Protein AF-A0A943LI10-F1 (afdb_monomer_lite)

Sequence (57 aa):
MGRYISGMVAGLAVGATIGMIVMPQLDRKTQKKIKKAGYKLLNFAEESYGDIIDFIN

Secondary structure (DSSP, 8-state):
-HHHHHHHHHHHHHHHHHHHHHGGGS-HHHHHHHHHHHHHHHHHHHHHHHHHHHHH-

pLDDT: mean 83.61, std 10.87, range [53.16, 95.25]

Foldseek 3Di:
DVVVVVVVVVVVVVVVVVCVVCLVVDDPVVNVVVVVVVVVVVVVCVVVVVVVVVVVD

Structure (mmCIF, N/CA/C/O backbone):
data_AF-A0A943LI10-F1
#
_entry.id   AF-A0A943LI10-F1
#
loop_
_atom_site.group_PDB
_atom_site.id
_atom_site.type_symbol
_atom_site.label_atom_id
_atom_site.label_alt_id
_atom_site.label_comp_id
_atom_site.label_asym_id
_atom_site.label_entity_id
_atom_site.label_seq_id
_atom_site.pdbx_PDB_ins_code
_atom_site.Cartn_x
_atom_site.Cartn_y
_atom_site.Cartn_z
_atom_site.occupancy
_atom_site.B_iso_or_equiv
_atom_site.auth_seq_id
_atom_site.auth_comp_id
_atom_site.auth_asym_id
_atom_site.auth_atom_id
_atom_site.pdbx_PDB_model_num
ATOM 1 N N . MET A 1 1 ? 11.574 5.061 -21.101 1.00 60.03 1 MET A N 1
ATOM 2 C CA . MET A 1 1 ? 10.702 5.632 -20.046 1.00 60.03 1 MET A CA 1
ATOM 3 C C . MET A 1 1 ? 9.208 5.637 -20.387 1.00 60.03 1 MET A C 1
ATOM 5 O O . MET A 1 1 ? 8.448 5.094 -19.600 1.00 60.03 1 MET A O 1
ATOM 9 N N . GLY A 1 2 ? 8.754 6.155 -21.540 1.00 69.75 2 GLY A N 1
ATOM 10 C CA . GLY A 1 2 ? 7.312 6.339 -21.821 1.00 69.75 2 GLY A CA 1
ATOM 11 C C . GLY A 1 2 ? 6.411 5.093 -21.709 1.00 69.75 2 GLY A C 1
ATOM 12 O O . GLY A 1 2 ? 5.327 5.179 -21.142 1.00 69.75 2 GLY A O 1
ATOM 13 N N . ARG A 1 3 ? 6.864 3.913 -22.164 1.00 78.38 3 ARG A N 1
ATOM 14 C CA . ARG A 1 3 ? 6.087 2.656 -22.044 1.00 78.38 3 ARG A CA 1
ATOM 15 C C . ARG A 1 3 ? 5.971 2.162 -20.596 1.00 78.38 3 ARG A C 1
ATOM 17 O O . ARG A 1 3 ? 4.928 1.647 -20.218 1.00 78.38 3 ARG A O 1
ATOM 24 N N . TYR A 1 4 ? 7.011 2.366 -19.785 1.00 79.00 4 TYR A N 1
ATOM 25 C CA . TYR A 1 4 ? 7.005 2.013 -18.362 1.00 79.00 4 TYR A CA 1
ATOM 26 C C . TYR A 1 4 ? 6.063 2.920 -17.566 1.00 79.00 4 TYR A C 1
ATOM 28 O O . TYR A 1 4 ? 5.245 2.426 -16.796 1.00 79.00 4 TYR A O 1
ATOM 36 N N . ILE A 1 5 ? 6.113 4.233 -17.816 1.00 83.31 5 ILE A N 1
ATOM 37 C CA . ILE A 1 5 ? 5.198 5.208 -17.202 1.00 83.31 5 ILE A CA 1
ATOM 38 C C . ILE A 1 5 ? 3.755 4.905 -17.617 1.00 83.31 5 ILE A C 1
ATOM 40 O O . ILE A 1 5 ? 2.867 4.861 -16.774 1.00 83.31 5 I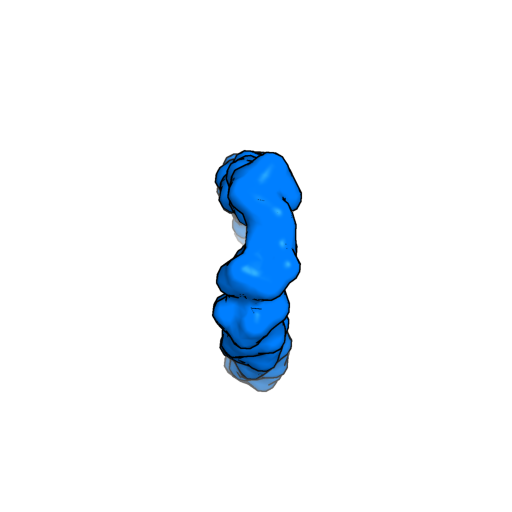LE A O 1
ATOM 44 N N . SER A 1 6 ? 3.523 4.618 -18.901 1.00 81.44 6 SER A N 1
ATOM 45 C CA . SER A 1 6 ? 2.199 4.248 -19.407 1.00 81.44 6 SER A CA 1
ATOM 46 C C . SER A 1 6 ? 1.650 2.981 -18.738 1.00 81.44 6 SER A C 1
ATOM 48 O O . SER A 1 6 ? 0.493 2.975 -18.322 1.00 81.44 6 SER A O 1
ATOM 50 N N . GLY A 1 7 ? 2.476 1.945 -18.551 1.00 89.38 7 GLY A N 1
ATOM 51 C CA . GLY A 1 7 ? 2.085 0.734 -17.822 1.00 89.38 7 GLY A CA 1
ATOM 52 C C . GLY A 1 7 ? 1.776 0.990 -16.343 1.00 89.38 7 GLY A C 1
ATOM 53 O O . GLY A 1 7 ? 0.806 0.451 -15.814 1.00 89.38 7 GLY A O 1
ATOM 54 N N . MET A 1 8 ? 2.547 1.861 -15.688 1.00 86.31 8 MET A N 1
ATOM 55 C CA . MET A 1 8 ? 2.321 2.247 -14.293 1.00 86.31 8 MET A CA 1
ATOM 56 C C . MET A 1 8 ? 1.016 3.036 -14.124 1.00 86.31 8 MET A C 1
ATOM 58 O O . MET A 1 8 ? 0.215 2.717 -13.249 1.00 86.31 8 MET A O 1
ATOM 62 N N . VAL A 1 9 ? 0.757 4.009 -15.004 1.00 88.69 9 VAL A N 1
ATOM 63 C CA . VAL A 1 9 ? -0.496 4.783 -15.023 1.00 88.69 9 VAL A CA 1
ATOM 64 C C . VAL A 1 9 ? -1.697 3.873 -15.278 1.00 88.69 9 VAL A C 1
ATOM 66 O O . VAL A 1 9 ? -2.704 3.986 -14.581 1.00 88.69 9 VAL A O 1
ATOM 69 N N . ALA A 1 10 ? -1.588 2.932 -16.219 1.00 91.88 10 ALA A N 1
ATOM 70 C CA . ALA A 1 10 ? -2.639 1.950 -16.470 1.00 91.88 10 ALA A CA 1
ATOM 71 C C . ALA A 1 10 ? -2.905 1.067 -15.236 1.00 91.88 10 ALA A C 1
ATOM 73 O O . ALA A 1 10 ? -4.060 0.862 -14.864 1.00 91.88 10 ALA A O 1
ATOM 74 N N . GLY A 1 11 ? -1.851 0.602 -14.557 1.00 89.69 11 GLY A N 1
ATOM 75 C CA . GLY A 1 11 ? -1.970 -0.175 -13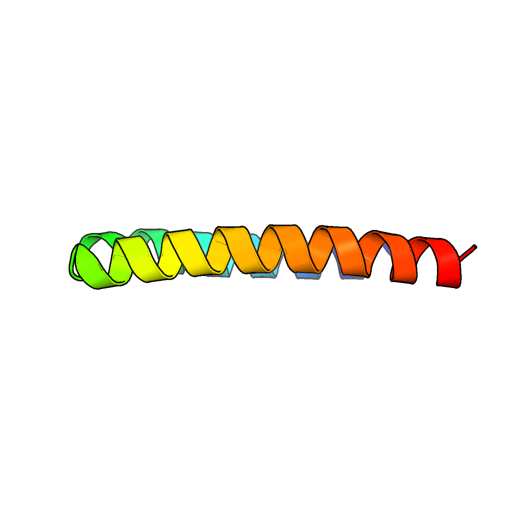.320 1.00 89.69 11 GLY A CA 1
ATOM 76 C C . GLY A 1 11 ? -2.632 0.607 -12.181 1.00 89.69 11 GLY A C 1
ATOM 77 O O . GLY A 1 11 ? -3.524 0.082 -11.512 1.00 89.69 11 GLY A O 1
ATOM 78 N N . LEU A 1 12 ? -2.257 1.877 -11.999 1.00 90.19 12 LEU A N 1
ATOM 79 C CA . LEU A 1 12 ? -2.881 2.770 -11.017 1.00 90.19 12 LEU A CA 1
ATOM 80 C C . LEU A 1 12 ? -4.358 3.014 -11.328 1.00 90.19 12 LEU A C 1
ATOM 82 O O . LEU A 1 12 ? -5.180 2.966 -10.415 1.00 90.19 12 LEU A O 1
ATOM 86 N N . ALA A 1 13 ? -4.708 3.231 -12.597 1.00 91.19 13 ALA A N 1
ATOM 87 C CA . ALA A 1 13 ? -6.090 3.437 -13.013 1.00 91.19 13 ALA A CA 1
ATOM 88 C C . ALA A 1 13 ? -6.958 2.210 -12.693 1.00 91.19 13 ALA A C 1
ATOM 90 O O . ALA A 1 13 ? -7.986 2.343 -12.031 1.00 91.19 13 ALA A O 1
ATOM 91 N N . VAL A 1 14 ? -6.507 1.009 -13.071 1.00 94.62 14 VAL A N 1
ATOM 92 C CA . VAL A 1 14 ? -7.220 -0.246 -12.774 1.00 94.62 14 VAL A CA 1
ATOM 93 C C . VAL A 1 14 ? -7.365 -0.453 -11.264 1.00 94.62 14 VAL A C 1
ATOM 95 O O . VAL A 1 14 ? -8.466 -0.731 -10.781 1.00 94.62 14 VAL A O 1
ATOM 98 N N . GLY A 1 15 ? -6.284 -0.267 -10.502 1.00 88.75 15 GLY A N 1
ATOM 99 C CA . GLY A 1 15 ? -6.302 -0.408 -9.046 1.00 88.75 15 GLY A CA 1
ATOM 100 C C . GLY A 1 15 ? -7.237 0.592 -8.358 1.00 88.75 15 GLY A C 1
ATOM 101 O O . GLY A 1 15 ? -7.988 0.211 -7.458 1.00 88.75 15 GLY A O 1
ATOM 102 N N . ALA A 1 16 ? -7.248 1.849 -8.808 1.00 89.69 16 ALA A N 1
ATOM 103 C CA . ALA A 1 16 ? -8.118 2.893 -8.275 1.00 89.69 16 ALA A CA 1
ATOM 104 C C . ALA A 1 16 ? -9.596 2.614 -8.570 1.00 89.69 16 ALA A C 1
ATOM 106 O O . ALA A 1 16 ? -10.431 2.752 -7.676 1.00 89.69 16 ALA A O 1
ATOM 107 N N . THR A 1 17 ? -9.929 2.181 -9.788 1.00 91.31 17 THR A N 1
ATOM 108 C CA . THR A 1 17 ? -11.306 1.835 -10.162 1.00 91.31 17 THR A CA 1
ATOM 109 C C . THR A 1 17 ? -11.825 0.651 -9.356 1.00 91.31 17 THR A C 1
ATOM 111 O O . THR A 1 17 ? -12.911 0.742 -8.785 1.00 91.31 17 THR A O 1
ATOM 114 N N . ILE A 1 18 ? -11.042 -0.427 -9.233 1.00 91.31 18 ILE A N 1
ATOM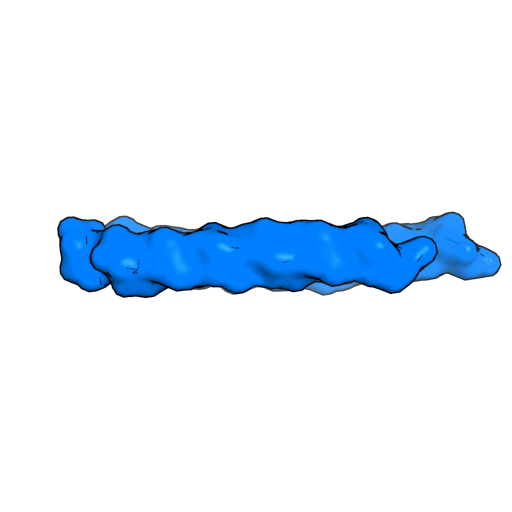 115 C CA . ILE A 1 18 ? -11.407 -1.567 -8.379 1.00 91.31 18 ILE A CA 1
ATOM 116 C C . ILE A 1 18 ? -11.587 -1.083 -6.938 1.00 91.31 18 ILE A C 1
ATOM 118 O O . ILE A 1 18 ? -12.630 -1.332 -6.337 1.00 91.31 18 ILE A O 1
ATOM 122 N N . GLY A 1 19 ? -10.631 -0.311 -6.415 1.00 85.88 19 GLY A N 1
ATOM 123 C CA . GLY A 1 19 ? -10.703 0.286 -5.085 1.00 85.88 19 GLY A CA 1
ATOM 124 C C . GLY A 1 19 ? -11.993 1.076 -4.855 1.00 85.88 19 GLY A C 1
ATOM 125 O O . GLY A 1 19 ? -12.646 0.859 -3.841 1.00 85.88 19 GLY A O 1
ATOM 126 N N . MET A 1 20 ? -12.412 1.918 -5.803 1.00 87.25 20 MET A N 1
ATOM 127 C CA . MET A 1 20 ? -13.655 2.697 -5.715 1.00 87.25 20 MET A CA 1
ATOM 128 C C . MET A 1 20 ? -14.922 1.831 -5.728 1.00 87.25 20 MET A C 1
ATOM 130 O O . MET A 1 20 ? -15.890 2.185 -5.059 1.00 87.25 20 MET A O 1
ATOM 134 N N . ILE A 1 21 ? -14.921 0.697 -6.434 1.00 92.81 21 ILE A N 1
ATOM 135 C CA . ILE A 1 21 ? -16.062 -0.234 -6.472 1.00 92.81 21 ILE A CA 1
ATOM 136 C C . ILE A 1 21 ? -16.190 -1.003 -5.151 1.00 92.81 21 ILE A C 1
ATOM 138 O O . ILE A 1 21 ? -17.301 -1.195 -4.647 1.00 92.81 21 ILE A O 1
ATOM 142 N N . VAL A 1 22 ? -15.067 -1.440 -4.569 1.00 89.44 22 VAL A N 1
ATOM 143 C CA . VAL A 1 22 ? -15.103 -2.234 -3.329 1.00 89.44 22 VAL A CA 1
ATOM 144 C C . VAL A 1 22 ? -15.213 -1.339 -2.090 1.00 89.44 22 VAL A C 1
ATOM 146 O O . VAL A 1 22 ? -15.946 -1.675 -1.167 1.00 89.44 22 VAL A O 1
ATOM 149 N N . MET A 1 23 ? -14.566 -0.167 -2.069 1.00 88.62 23 MET A N 1
ATOM 150 C CA . MET A 1 23 ? -14.533 0.775 -0.935 1.00 88.62 23 MET A CA 1
ATOM 151 C C . MET A 1 23 ? -15.885 1.038 -0.241 1.00 88.62 23 MET A C 1
ATOM 153 O O . MET A 1 23 ? -15.899 0.982 0.993 1.00 88.62 23 MET A O 1
ATOM 157 N N . PRO A 1 24 ? -17.013 1.295 -0.937 1.00 84.75 24 PRO A N 1
ATOM 158 C CA . PRO A 1 24 ? -18.305 1.530 -0.284 1.00 84.75 24 PRO A CA 1
ATOM 159 C C . PRO A 1 24 ? -18.877 0.292 0.419 1.00 84.75 24 PRO A C 1
ATOM 161 O O . PRO A 1 24 ? -19.666 0.449 1.346 1.00 84.75 24 PRO A O 1
ATOM 164 N N . GLN A 1 25 ? -18.467 -0.917 0.020 1.00 88.12 25 GLN A N 1
ATOM 165 C CA . GLN A 1 25 ? -18.889 -2.178 0.643 1.00 88.12 25 GLN A CA 1
ATOM 166 C C . GLN A 1 25 ? -18.042 -2.539 1.872 1.00 88.12 25 GLN A C 1
ATOM 168 O O . GLN A 1 25 ? -18.401 -3.435 2.632 1.00 88.12 25 GLN A O 1
ATOM 173 N N . LEU A 1 26 ? -16.920 -1.845 2.091 1.00 88.56 26 LEU A N 1
ATOM 174 C CA . LEU A 1 26 ? -16.103 -2.022 3.284 1.00 88.56 26 LEU A CA 1
ATOM 175 C C . LEU A 1 26 ? -16.638 -1.192 4.452 1.00 88.56 26 LEU A C 1
ATOM 177 O O . LEU A 1 26 ? -17.029 -0.034 4.296 1.00 88.56 26 LEU A O 1
ATOM 181 N N . ASP A 1 27 ? -16.527 -1.746 5.659 1.00 92.88 27 ASP A N 1
ATOM 182 C CA . ASP A 1 27 ? -16.836 -1.038 6.897 1.00 92.88 27 ASP A CA 1
ATOM 183 C C . ASP A 1 27 ? -16.126 0.315 7.010 1.00 92.88 27 ASP A C 1
ATOM 185 O O . ASP A 1 27 ? -14.945 0.470 6.676 1.00 92.88 27 ASP 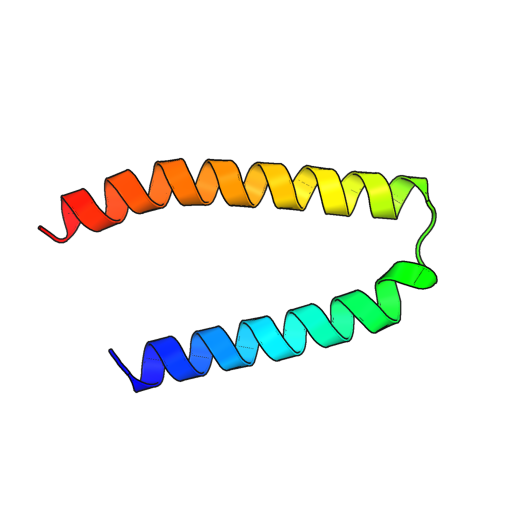A O 1
ATOM 189 N N . ARG A 1 28 ? -16.800 1.281 7.646 1.00 92.62 28 ARG A N 1
ATOM 190 C CA . ARG A 1 28 ? -16.250 2.619 7.945 1.00 92.62 28 ARG A CA 1
ATOM 191 C C . ARG A 1 28 ? -14.892 2.570 8.654 1.00 92.62 28 ARG A C 1
ATOM 193 O O . ARG A 1 28 ? -14.045 3.436 8.433 1.00 92.62 28 ARG A O 1
ATOM 200 N N . LYS A 1 29 ? -14.664 1.568 9.514 1.00 93.25 29 LYS A N 1
ATOM 201 C CA . LYS A 1 29 ? -13.367 1.360 10.183 1.00 93.25 29 LYS A CA 1
ATOM 202 C C . LYS A 1 29 ? -12.273 1.000 9.179 1.00 93.25 29 LYS A C 1
ATOM 204 O O . LYS A 1 29 ? -11.162 1.517 9.287 1.00 93.25 29 LYS A O 1
ATOM 209 N N . THR A 1 30 ? -12.581 0.159 8.200 1.00 90.25 30 THR A N 1
ATOM 210 C CA . THR A 1 30 ? -11.624 -0.274 7.182 1.00 90.25 30 THR A CA 1
ATOM 211 C C . THR A 1 30 ? -11.371 0.822 6.154 1.00 90.25 30 THR A C 1
ATOM 213 O O . THR A 1 30 ? -10.214 1.076 5.837 1.00 90.25 30 THR A O 1
ATOM 216 N N . GLN A 1 31 ? -12.391 1.587 5.757 1.00 92.56 31 GLN A N 1
ATOM 217 C CA . GLN A 1 31 ? -12.203 2.791 4.934 1.00 92.56 31 GLN A CA 1
ATOM 218 C C . GLN A 1 31 ? -11.242 3.797 5.593 1.00 92.56 31 GLN A C 1
ATOM 220 O O . GLN A 1 31 ? -10.318 4.295 4.949 1.00 92.56 31 GLN A O 1
ATOM 225 N N . LYS A 1 32 ? -11.391 4.055 6.904 1.00 94.50 32 LYS A N 1
ATOM 226 C CA . LYS A 1 32 ? -10.457 4.917 7.657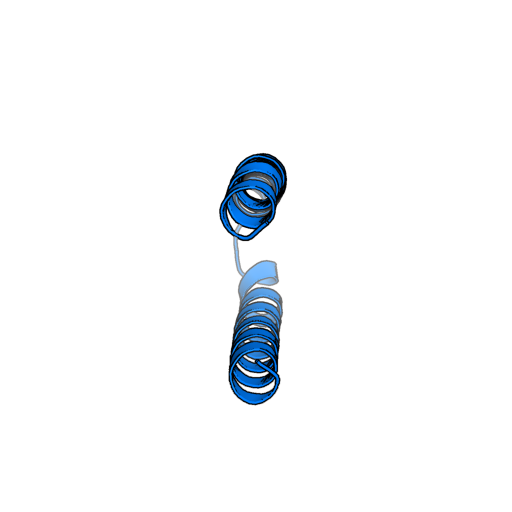 1.00 94.50 32 LYS A CA 1
ATOM 227 C C . LYS A 1 32 ? -9.031 4.361 7.670 1.00 94.50 32 LYS A C 1
ATOM 229 O O . LYS A 1 32 ? -8.082 5.136 7.558 1.00 94.50 32 LYS A O 1
ATOM 234 N N . LYS A 1 33 ? -8.867 3.039 7.799 1.00 93.50 33 LYS A N 1
ATOM 235 C CA . LYS A 1 33 ? -7.551 2.381 7.744 1.00 93.50 33 LYS A CA 1
ATOM 236 C C . LYS A 1 33 ? -6.916 2.507 6.363 1.00 93.50 33 LYS A C 1
ATOM 238 O O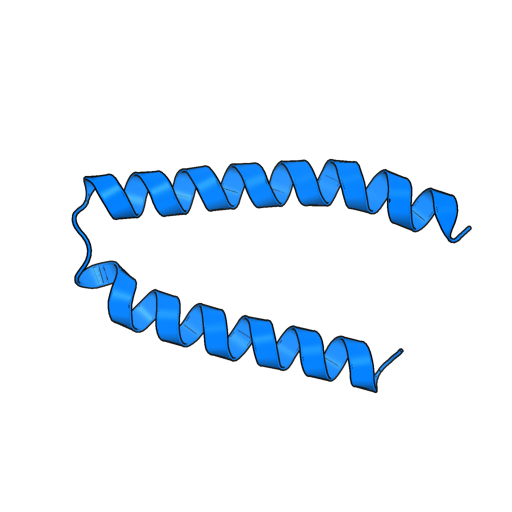 . LYS A 1 33 ? -5.752 2.879 6.297 1.00 93.50 33 LYS A O 1
ATOM 243 N N . ILE A 1 34 ? -7.677 2.274 5.293 1.00 90.25 34 ILE A N 1
ATOM 244 C CA . ILE A 1 34 ? -7.216 2.431 3.906 1.00 90.25 34 ILE A CA 1
ATOM 245 C C . ILE A 1 34 ? -6.776 3.873 3.660 1.00 90.25 34 ILE A C 1
ATOM 247 O O . ILE A 1 34 ? -5.672 4.098 3.176 1.00 90.25 34 ILE A O 1
ATOM 251 N N . LYS A 1 35 ? -7.571 4.860 4.090 1.00 91.38 35 LYS A N 1
ATOM 252 C CA . LYS A 1 35 ? -7.203 6.277 3.978 1.00 91.38 35 LYS A CA 1
ATOM 253 C C . LYS A 1 35 ? -5.907 6.597 4.737 1.00 91.38 35 LYS A C 1
ATOM 255 O O . LYS A 1 35 ? -5.026 7.260 4.202 1.00 91.38 35 LYS A O 1
ATOM 260 N N . LYS A 1 36 ? -5.757 6.090 5.968 1.00 95.25 36 LYS A N 1
ATOM 261 C CA . LYS A 1 36 ? -4.535 6.268 6.774 1.00 95.25 36 LYS A CA 1
ATOM 262 C C . LYS A 1 36 ? -3.320 5.573 6.149 1.00 95.25 36 LYS A C 1
ATOM 264 O O . LYS A 1 36 ? -2.223 6.116 6.213 1.00 95.25 36 LYS A O 1
ATOM 269 N N . ALA A 1 37 ? -3.512 4.395 5.562 1.00 91.62 37 ALA A N 1
ATOM 270 C CA . ALA A 1 37 ? -2.473 3.683 4.829 1.00 91.62 37 ALA A CA 1
ATOM 271 C C . ALA A 1 37 ? -2.049 4.470 3.583 1.00 91.62 37 ALA A C 1
ATOM 273 O O . ALA A 1 37 ? -0.857 4.644 3.378 1.00 91.62 37 ALA A O 1
ATOM 274 N N . GLY A 1 38 ? -2.999 5.038 2.834 1.00 88.19 38 GLY A N 1
ATOM 275 C CA . GLY A 1 38 ? -2.716 5.924 1.702 1.00 88.19 38 GLY A CA 1
ATOM 276 C C . GLY A 1 38 ? -1.843 7.121 2.087 1.00 88.19 38 GLY A C 1
ATOM 277 O O . GLY A 1 38 ? -0.831 7.357 1.441 1.00 88.19 38 GLY A O 1
ATOM 278 N N . TYR A 1 39 ? -2.159 7.817 3.186 1.00 92.88 39 TYR A N 1
ATOM 279 C CA . TYR A 1 39 ? -1.307 8.913 3.676 1.00 92.88 39 TYR A CA 1
ATOM 280 C C . TYR A 1 39 ? 0.103 8.452 4.062 1.00 92.88 39 TYR A C 1
ATOM 282 O O . TYR A 1 39 ? 1.071 9.140 3.768 1.00 92.88 39 TYR A O 1
ATOM 290 N N . LYS A 1 40 ? 0.240 7.277 4.690 1.00 92.31 40 LYS A N 1
ATOM 291 C CA . LYS A 1 40 ? 1.564 6.718 4.999 1.00 92.31 40 LYS A CA 1
ATOM 292 C C . LYS A 1 40 ? 2.354 6.368 3.741 1.00 92.31 40 LYS A C 1
ATOM 294 O O . LYS A 1 40 ? 3.551 6.609 3.712 1.00 92.31 40 LYS A O 1
ATOM 299 N N . LEU A 1 41 ? 1.692 5.801 2.732 1.00 85.38 41 LEU A N 1
ATOM 300 C CA . LEU A 1 41 ? 2.316 5.473 1.451 1.00 85.38 41 LEU A CA 1
ATOM 301 C C . LEU A 1 41 ? 2.775 6.732 0.717 1.00 85.38 41 LEU A C 1
ATOM 303 O O . LEU A 1 41 ? 3.850 6.708 0.141 1.00 85.38 41 LEU A O 1
ATOM 307 N N . LEU A 1 42 ? 1.997 7.818 0.766 1.00 86.38 42 LEU A N 1
ATOM 308 C CA . LEU A 1 42 ? 2.388 9.103 0.183 1.00 86.38 42 LEU A CA 1
ATOM 309 C C . LEU A 1 42 ? 3.619 9.688 0.875 1.00 86.38 42 LEU A C 1
ATOM 311 O O . LEU A 1 42 ? 4.575 10.013 0.188 1.00 86.38 42 LEU A O 1
ATOM 315 N N . ASN A 1 43 ? 3.633 9.738 2.209 1.00 88.88 43 ASN A N 1
ATOM 316 C CA . ASN A 1 43 ? 4.796 10.233 2.950 1.00 88.88 43 ASN A CA 1
ATOM 317 C C . ASN A 1 43 ? 6.043 9.373 2.691 1.00 88.88 43 ASN A C 1
ATOM 319 O O . ASN A 1 43 ? 7.125 9.898 2.473 1.00 88.88 43 ASN A O 1
ATOM 323 N N . PHE A 1 44 ? 5.887 8.044 2.669 1.00 86.88 44 PHE A N 1
ATOM 324 C CA . PHE A 1 44 ? 6.990 7.129 2.374 1.00 86.88 44 PHE A CA 1
ATOM 325 C C . PHE A 1 44 ? 7.484 7.271 0.932 1.00 86.88 44 PHE A C 1
ATOM 327 O O . PHE A 1 44 ? 8.682 7.194 0.675 1.00 86.88 44 PHE A O 1
ATOM 334 N N . ALA A 1 45 ? 6.563 7.466 -0.014 1.00 82.00 45 ALA A N 1
ATOM 335 C CA . ALA A 1 45 ? 6.909 7.729 -1.397 1.00 82.00 45 ALA A CA 1
ATOM 336 C C . ALA A 1 45 ? 7.633 9.064 -1.530 1.00 82.00 45 ALA A C 1
ATOM 338 O O . ALA A 1 45 ? 8.574 9.100 -2.293 1.00 82.00 45 ALA A O 1
ATOM 339 N N . GLU A 1 46 ? 7.247 10.111 -0.801 1.00 78.94 46 GLU A N 1
ATOM 340 C CA . GLU A 1 46 ? 7.919 11.417 -0.805 1.00 78.94 46 GLU A CA 1
ATOM 341 C C . GLU A 1 46 ? 9.355 11.322 -0.267 1.00 78.94 46 GLU A C 1
ATOM 343 O O . GLU A 1 46 ? 10.280 11.777 -0.938 1.00 78.94 46 GLU A O 1
ATOM 348 N N . GLU A 1 47 ? 9.554 10.637 0.864 1.00 81.88 47 GLU A N 1
ATOM 349 C CA . GLU A 1 47 ? 10.888 10.335 1.408 1.00 81.88 47 GLU A CA 1
ATOM 350 C C . GLU A 1 47 ? 11.722 9.504 0.416 1.00 81.88 47 GLU A C 1
ATOM 352 O O . GLU A 1 47 ? 12.850 9.859 0.089 1.00 81.88 47 GLU A O 1
ATOM 357 N N . SER A 1 48 ? 11.141 8.436 -0.140 1.00 72.06 48 SER A N 1
ATOM 358 C CA . SER A 1 48 ? 11.857 7.534 -1.053 1.00 72.06 48 SER A CA 1
ATOM 359 C C . SER A 1 48 ? 12.078 8.130 -2.445 1.00 72.06 48 SER A C 1
ATOM 361 O O . SER A 1 48 ? 13.042 7.770 -3.110 1.00 72.06 48 SER A O 1
ATOM 363 N N . TYR A 1 49 ? 11.194 9.003 -2.937 1.00 66.62 49 TYR A N 1
ATOM 364 C CA . TYR A 1 49 ? 11.372 9.677 -4.227 1.00 66.62 49 TYR A CA 1
ATOM 365 C C . TYR A 1 49 ? 12.513 10.682 -4.157 1.00 66.62 49 TYR A C 1
ATOM 367 O O . TYR A 1 49 ? 13.220 10.809 -5.150 1.00 66.62 49 TYR A O 1
ATOM 375 N N . GLY A 1 50 ? 12.690 11.367 -3.019 1.00 69.12 50 GLY A N 1
ATOM 376 C CA . GLY A 1 50 ? 13.864 12.208 -2.778 1.00 69.12 50 GLY A CA 1
ATOM 377 C C . GLY A 1 50 ? 15.145 11.400 -2.967 1.00 69.12 50 GLY A C 1
ATOM 378 O O . GLY A 1 50 ? 15.942 11.715 -3.844 1.00 69.12 50 GLY A O 1
ATOM 379 N N . ASP A 1 51 ? 15.249 10.270 -2.267 1.00 67.62 51 ASP A N 1
ATOM 380 C CA . ASP A 1 51 ? 16.414 9.382 -2.350 1.00 67.62 51 ASP A CA 1
ATOM 381 C C . ASP A 1 51 ? 16.607 8.754 -3.743 1.00 67.62 51 ASP A C 1
ATOM 383 O O . ASP A 1 51 ? 17.730 8.635 -4.229 1.00 67.62 51 ASP A O 1
ATOM 387 N N . ILE A 1 52 ? 15.526 8.340 -4.415 1.00 64.06 52 ILE A N 1
ATOM 388 C CA . ILE A 1 52 ? 15.598 7.723 -5.751 1.00 64.06 52 ILE A CA 1
ATOM 389 C C . ILE A 1 52 ? 15.978 8.756 -6.817 1.00 64.06 52 ILE A C 1
ATOM 391 O O . ILE A 1 52 ? 16.747 8.429 -7.719 1.00 64.06 52 ILE A O 1
ATOM 395 N N . ILE A 1 53 ? 15.443 9.978 -6.752 1.00 66.19 53 ILE A N 1
ATOM 396 C CA . ILE A 1 53 ? 15.801 11.050 -7.689 1.00 66.19 53 ILE A CA 1
ATOM 397 C C . ILE A 1 53 ? 17.247 11.490 -7.456 1.00 66.19 53 ILE A C 1
ATOM 399 O O . ILE A 1 53 ? 17.972 11.637 -8.438 1.00 66.19 53 ILE A O 1
ATOM 403 N N . ASP A 1 54 ? 17.681 11.624 -6.202 1.00 66.75 54 ASP A N 1
ATOM 404 C CA . ASP A 1 54 ? 19.064 11.979 -5.868 1.00 66.75 54 ASP A CA 1
ATOM 405 C C . ASP A 1 54 ? 20.058 10.875 -6.255 1.00 66.75 54 ASP A C 1
ATOM 407 O O . ASP A 1 54 ? 21.169 11.175 -6.673 1.00 66.75 54 ASP A O 1
ATOM 411 N N . PHE A 1 55 ? 19.665 9.598 -6.189 1.00 58.03 55 PHE A N 1
ATOM 412 C CA . PHE A 1 55 ? 20.496 8.477 -6.650 1.00 58.03 55 PHE A CA 1
ATOM 413 C C . PHE A 1 55 ? 20.609 8.381 -8.182 1.00 58.03 55 PHE A C 1
ATOM 415 O O . PHE A 1 55 ? 21.563 7.806 -8.705 1.00 58.03 55 PHE A O 1
ATOM 422 N N . ILE A 1 56 ? 19.612 8.883 -8.914 1.00 60.28 56 ILE A N 1
ATOM 423 C CA . ILE A 1 56 ? 19.591 8.865 -10.385 1.00 60.28 56 ILE A CA 1
ATOM 424 C C . ILE A 1 56 ? 20.369 10.058 -10.985 1.00 60.28 56 ILE A C 1
ATOM 426 O O . ILE A 1 56 ? 20.675 10.024 -12.180 1.00 60.28 56 ILE A O 1
ATOM 430 N N . ASN A 1 57 ? 20.694 11.079 -10.186 1.00 53.16 57 ASN A N 1
ATOM 431 C CA . ASN A 1 57 ? 21.387 12.310 -10.594 1.00 53.16 57 ASN A CA 1
ATOM 432 C C . ASN A 1 57 ? 22.907 12.225 -10.368 1.00 53.16 57 ASN A C 1
ATOM 434 O O . ASN A 1 57 ? 23.651 12.775 -11.212 1.00 53.16 57 ASN A O 1
#

Radius of gyration: 14.77 Å; chains: 1; bounding box: 40×14×32 Å